Protein AF-A0A539EPD8-F1 (afdb_monomer_lite)

Foldseek 3Di:
DADCEAEDQEAEEACEAEYHNEYEDHPYYDYHNHYDYHNHYD

Secondary structure (DSSP, 8-state):
--TT-EE-S-EE-TT-EE-TT-EE-TT-EEPTT-EE-TT-B-

Radius of gyration: 8.86 Å; chains: 1; bounding box: 19×18×19 Å

Structure (mmCIF, N/CA/C/O backbone):
data_AF-A0A539EPD8-F1
#
_entry.id   AF-A0A539EPD8-F1
#
loop_
_atom_site.group_PDB
_atom_site.id
_atom_site.type_symbol
_atom_site.label_atom_id
_atom_site.label_alt_id
_atom_site.label_comp_id
_atom_site.label_asym_id
_atom_site.label_entity_id
_atom_site.label_seq_id
_atom_site.pdbx_PDB_ins_code
_atom_site.Cartn_x
_atom_site.Cartn_y
_atom_site.Cartn_z
_atom_site.occupancy
_atom_site.B_iso_or_equiv
_atom_site.auth_seq_id
_atom_site.auth_comp_id
_atom_site.auth_asym_id
_atom_site.auth_atom_id
_atom_site.pdbx_PDB_model_num
ATOM 1 N N . ILE A 1 1 ? -3.015 -4.765 -8.414 1.00 85.88 1 ILE A N 1
ATOM 2 C CA . ILE A 1 1 ? -2.896 -4.865 -6.940 1.00 85.88 1 ILE A CA 1
ATOM 3 C C . ILE A 1 1 ? -1.674 -5.723 -6.659 1.00 85.88 1 ILE A C 1
ATOM 5 O O . ILE A 1 1 ? -1.554 -6.752 -7.309 1.00 85.88 1 ILE A O 1
ATOM 9 N N . GLY A 1 2 ? -0.746 -5.273 -5.816 1.00 90.31 2 GLY A N 1
ATOM 10 C CA . GLY A 1 2 ? 0.474 -6.012 -5.495 1.00 90.31 2 GLY A CA 1
ATOM 11 C C . GLY A 1 2 ? 0.211 -7.220 -4.597 1.00 90.31 2 GLY A C 1
ATOM 12 O O . GLY A 1 2 ? -0.792 -7.269 -3.886 1.00 90.31 2 GLY A O 1
ATOM 13 N N . GLU A 1 3 ? 1.120 -8.190 -4.635 1.00 95.38 3 GLU A N 1
ATOM 14 C CA . GLU A 1 3 ? 1.065 -9.398 -3.806 1.00 95.38 3 GLU A CA 1
ATOM 15 C C . GLU A 1 3 ? 0.978 -9.052 -2.313 1.00 95.38 3 GLU A C 1
ATOM 17 O O . GLU A 1 3 ? 1.637 -8.127 -1.843 1.00 95.38 3 GLU A O 1
ATOM 22 N N . GLY A 1 4 ? 0.138 -9.764 -1.558 1.00 91.81 4 GLY A N 1
ATOM 23 C CA . GLY A 1 4 ? 0.010 -9.559 -0.113 1.00 91.81 4 GLY A CA 1
ATOM 24 C C . GLY A 1 4 ? -0.613 -8.219 0.301 1.00 91.81 4 GLY A C 1
ATOM 25 O O . GLY A 1 4 ? -0.591 -7.890 1.487 1.00 91.81 4 GLY A O 1
ATOM 26 N N . ALA A 1 5 ? -1.161 -7.438 -0.636 1.00 91.75 5 ALA A N 1
ATOM 27 C CA . ALA A 1 5 ? -1.902 -6.227 -0.310 1.00 91.75 5 ALA A CA 1
ATOM 28 C C . ALA A 1 5 ? -3.156 -6.566 0.513 1.00 91.75 5 ALA A C 1
ATOM 30 O O . ALA A 1 5 ? -3.981 -7.388 0.111 1.00 91.75 5 ALA A O 1
ATOM 31 N N . GLN A 1 6 ? -3.320 -5.907 1.657 1.00 92.88 6 GLN A N 1
ATOM 32 C CA . GLN A 1 6 ? -4.473 -6.069 2.534 1.00 92.88 6 GLN A CA 1
ATOM 33 C C . GLN A 1 6 ? -5.397 -4.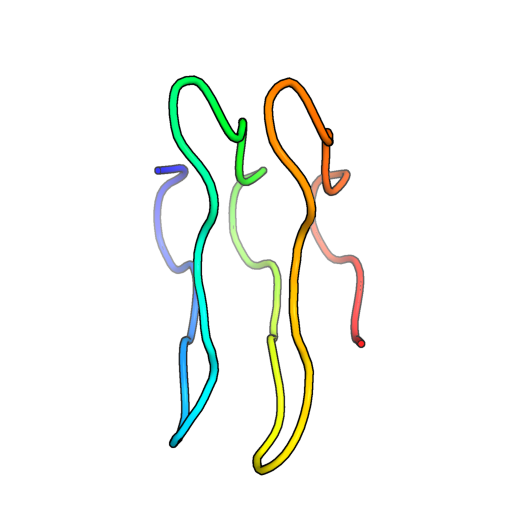864 2.411 1.00 92.88 6 GLN A C 1
ATOM 35 O O . GLN A 1 6 ? -5.007 -3.737 2.707 1.00 92.88 6 GLN A O 1
ATOM 40 N N . LEU A 1 7 ? -6.643 -5.111 2.018 1.00 90.62 7 LEU A N 1
ATOM 41 C CA . LEU A 1 7 ? -7.683 -4.095 1.911 1.00 90.62 7 LEU A CA 1
ATOM 42 C C . LEU A 1 7 ? -8.803 -4.420 2.897 1.00 90.62 7 LEU A C 1
ATOM 44 O O . LEU A 1 7 ? -9.402 -5.492 2.825 1.00 90.62 7 LEU A O 1
ATOM 48 N N . LYS A 1 8 ? -9.100 -3.508 3.823 1.00 94.00 8 LYS A N 1
ATOM 49 C CA . LYS A 1 8 ? -10.175 -3.680 4.807 1.00 94.00 8 LYS A CA 1
ATOM 50 C C . LYS A 1 8 ? -11.123 -2.494 4.729 1.00 94.00 8 LYS A C 1
ATOM 52 O O . LYS A 1 8 ? -10.767 -1.425 5.192 1.00 94.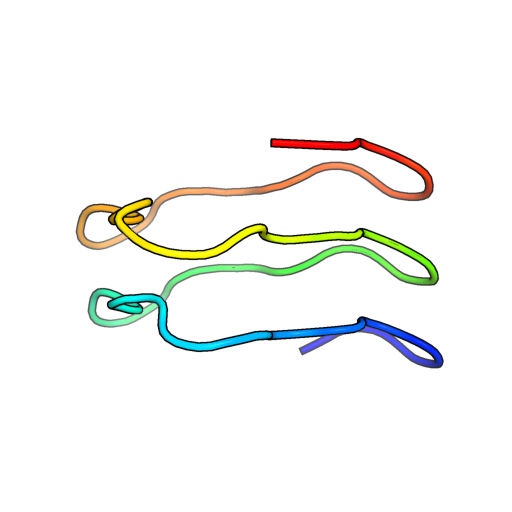00 8 LYS A O 1
ATOM 57 N N . ARG A 1 9 ? -12.345 -2.694 4.212 1.00 91.88 9 ARG A N 1
ATOM 58 C CA . ARG A 1 9 ? -13.419 -1.671 4.171 1.00 91.88 9 ARG A CA 1
ATOM 59 C C . ARG A 1 9 ? -12.953 -0.311 3.621 1.00 91.88 9 ARG A C 1
ATOM 61 O O . ARG A 1 9 ? -13.171 0.726 4.247 1.00 91.88 9 ARG A O 1
ATOM 68 N N . CYS A 1 10 ? -12.304 -0.325 2.462 1.00 92.31 10 CYS A N 1
ATOM 69 C CA . CYS A 1 10 ? -11.787 0.867 1.798 1.00 92.31 10 CYS A CA 1
ATOM 70 C C . CYS A 1 10 ? -12.362 1.027 0.386 1.00 92.31 10 CYS A C 1
ATOM 72 O O . CYS A 1 10 ? -12.933 0.093 -0.179 1.00 92.31 10 CYS A O 1
ATOM 74 N N . ILE A 1 11 ? -12.211 2.225 -0.171 1.00 92.44 11 ILE A N 1
ATOM 75 C CA . ILE A 1 11 ? -12.637 2.577 -1.527 1.00 92.44 11 ILE A CA 1
ATOM 76 C C . ILE A 1 11 ? -11.393 2.678 -2.405 1.00 92.44 11 ILE A C 1
ATOM 78 O O . ILE A 1 11 ? -10.426 3.344 -2.037 1.00 92.44 11 ILE A O 1
ATOM 82 N N . ILE A 1 12 ? -11.416 2.022 -3.565 1.00 90.56 12 ILE A N 1
ATOM 83 C CA . ILE A 1 12 ? -10.310 2.031 -4.524 1.00 90.56 12 ILE A CA 1
ATOM 84 C C . ILE A 1 12 ? -10.788 2.671 -5.820 1.00 90.56 12 ILE A C 1
ATOM 86 O O . ILE A 1 12 ? -11.651 2.127 -6.507 1.00 90.56 12 ILE A O 1
ATOM 90 N N . GLY A 1 13 ? -10.217 3.830 -6.134 1.00 93.31 13 GLY A N 1
ATOM 91 C CA . GLY A 1 13 ? -10.445 4.548 -7.376 1.00 93.31 13 GLY A CA 1
ATOM 92 C C . GLY A 1 13 ? -9.915 3.800 -8.597 1.00 93.31 13 GLY A C 1
ATOM 93 O O . GLY A 1 13 ? -9.101 2.871 -8.521 1.00 93.31 13 GLY A O 1
ATOM 94 N N . ARG A 1 14 ? -10.383 4.218 -9.766 1.00 94.38 14 ARG A N 1
ATOM 95 C CA . ARG A 1 14 ? -10.003 3.660 -11.060 1.00 94.38 14 ARG A CA 1
ATOM 96 C C . ARG A 1 14 ? -8.510 3.863 -11.310 1.00 94.38 14 ARG A C 1
ATOM 98 O O . ARG A 1 14 ? -7.951 4.899 -10.973 1.00 94.38 14 ARG A O 1
ATOM 105 N N . GLN A 1 15 ? -7.854 2.875 -11.923 1.00 93.06 15 GLN A N 1
ATOM 106 C CA . GLN A 1 15 ? -6.407 2.906 -12.208 1.00 93.06 15 GLN A CA 1
ATOM 107 C C . GLN A 1 15 ? -5.510 3.088 -10.964 1.00 93.06 15 GLN A C 1
ATO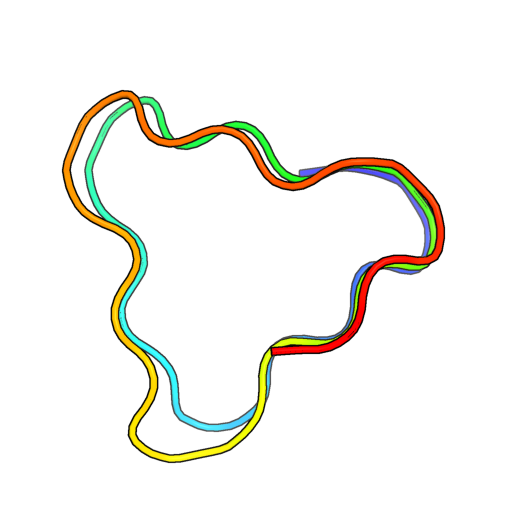M 109 O O . GLN A 1 15 ? -4.332 3.427 -11.096 1.00 93.06 15 GLN A O 1
ATOM 114 N N . ALA A 1 16 ? -6.023 2.833 -9.755 1.00 92.88 16 ALA A N 1
ATOM 115 C CA . ALA A 1 16 ? -5.198 2.852 -8.558 1.00 92.88 16 ALA A CA 1
ATOM 116 C C . ALA A 1 16 ? -4.157 1.718 -8.583 1.00 92.88 16 ALA A C 1
ATOM 118 O O . ALA A 1 16 ? -4.447 0.561 -8.909 1.00 92.88 16 ALA A O 1
ATOM 119 N N . ARG A 1 17 ? -2.921 2.048 -8.213 1.00 93.38 17 ARG A N 1
ATOM 120 C CA . ARG A 1 17 ? -1.784 1.128 -8.154 1.00 93.38 17 ARG A CA 1
ATOM 121 C C . ARG A 1 17 ? -1.466 0.819 -6.700 1.00 93.38 17 ARG A C 1
ATOM 123 O O . ARG A 1 17 ? -1.078 1.700 -5.948 1.00 93.38 17 ARG A O 1
ATOM 130 N N . LEU A 1 18 ? -1.616 -0.438 -6.307 1.00 92.50 18 LEU A N 1
ATOM 131 C CA . LEU A 1 18 ? -1.288 -0.904 -4.958 1.00 92.50 18 LEU A CA 1
ATOM 132 C C . LEU A 1 18 ? 0.024 -1.679 -4.998 1.00 92.50 18 LEU A C 1
ATOM 134 O O . LEU A 1 18 ? 0.121 -2.640 -5.761 1.00 92.50 18 LEU A O 1
ATOM 138 N N . GLY A 1 19 ? 1.013 -1.259 -4.212 1.00 94.12 19 GLY A N 1
ATOM 139 C CA . GLY A 1 19 ? 2.275 -1.970 -4.029 1.00 94.12 19 GLY A CA 1
ATOM 140 C C . GLY A 1 19 ? 2.108 -3.273 -3.246 1.00 94.12 19 GLY A C 1
ATOM 141 O O . GLY A 1 19 ? 1.101 -3.488 -2.576 1.00 94.12 19 GLY A O 1
ATOM 142 N N . ALA A 1 20 ? 3.099 -4.161 -3.338 1.00 95.00 20 ALA A N 1
ATOM 143 C CA . ALA A 1 20 ? 3.097 -5.407 -2.573 1.00 95.00 20 ALA A CA 1
ATOM 144 C C . ALA A 1 20 ? 3.138 -5.133 -1.059 1.00 95.00 20 ALA A C 1
ATOM 146 O O . ALA A 1 20 ? 3.773 -4.172 -0.614 1.00 95.00 20 ALA A O 1
ATOM 147 N N . HIS A 1 21 ? 2.458 -5.973 -0.282 1.00 93.81 21 HIS A N 1
ATOM 148 C CA . HIS A 1 21 ? 2.360 -5.898 1.178 1.00 93.81 21 HIS A CA 1
ATOM 149 C C . HIS A 1 21 ? 1.856 -4.550 1.724 1.00 93.81 21 HIS A C 1
ATOM 151 O O . HIS A 1 21 ? 2.144 -4.203 2.867 1.00 93.81 21 HIS A O 1
ATOM 157 N N . CYS A 1 22 ? 1.119 -3.761 0.932 1.00 93.81 22 CYS A N 1
ATOM 158 C CA . CYS A 1 22 ? 0.490 -2.547 1.446 1.00 93.81 22 CYS A CA 1
ATOM 159 C C . CYS A 1 22 ? -0.754 -2.876 2.284 1.00 93.81 22 CYS A C 1
ATOM 161 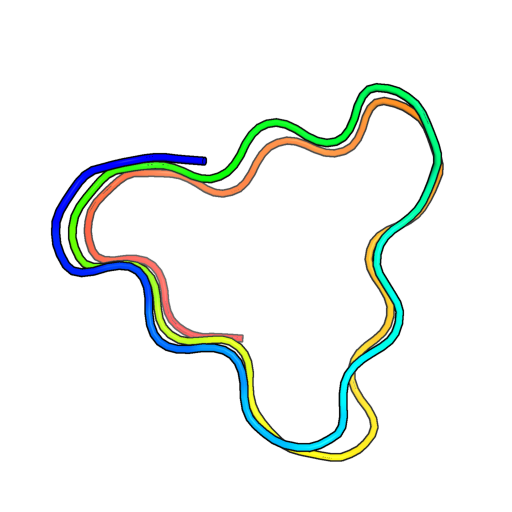O O . CYS A 1 22 ? -1.463 -3.841 1.994 1.00 93.81 22 CYS A O 1
ATOM 163 N N . VAL A 1 23 ? -1.075 -2.044 3.272 1.00 93.12 23 VAL A N 1
ATOM 164 C CA . VAL A 1 23 ? -2.274 -2.188 4.108 1.00 93.12 23 VAL A CA 1
ATOM 165 C C . VAL A 1 23 ? -3.144 -0.948 3.962 1.00 93.12 23 VAL A C 1
ATOM 167 O O . VAL A 1 23 ? -2.677 0.165 4.185 1.00 93.12 23 VAL A O 1
ATOM 170 N N . ILE A 1 24 ? -4.414 -1.139 3.608 1.00 91.56 24 ILE A N 1
ATOM 171 C CA . ILE A 1 24 ? -5.417 -0.075 3.544 1.00 91.56 24 ILE A CA 1
ATOM 172 C C . ILE A 1 24 ? -6.523 -0.380 4.544 1.00 91.56 24 ILE A C 1
ATOM 174 O O . ILE A 1 24 ? -7.256 -1.366 4.407 1.00 91.56 24 ILE A O 1
ATOM 178 N N . GLY A 1 25 ? -6.614 0.471 5.560 1.00 91.81 25 GLY A N 1
ATOM 179 C CA . GLY A 1 25 ? -7.566 0.379 6.653 1.00 91.81 25 GLY A CA 1
ATOM 180 C C . GLY A 1 25 ? -8.983 0.825 6.295 1.00 91.81 25 GLY A C 1
ATOM 181 O O . GLY A 1 25 ? -9.261 1.380 5.229 1.00 91.81 25 GLY A O 1
ATOM 182 N N . ALA A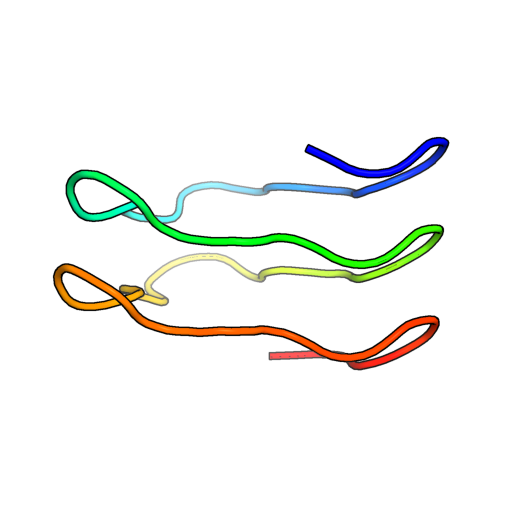 1 26 ? -9.888 0.582 7.245 1.00 92.88 26 ALA A N 1
ATOM 183 C CA . ALA A 1 26 ? -11.300 0.913 7.109 1.00 92.88 26 ALA A CA 1
ATOM 184 C C . ALA A 1 26 ? -11.516 2.425 6.989 1.00 92.88 26 ALA A C 1
ATOM 186 O O . ALA A 1 26 ? -10.887 3.206 7.699 1.00 92.88 26 ALA A O 1
ATOM 187 N N . GLY A 1 27 ? -12.423 2.831 6.098 1.00 90.19 27 GLY A N 1
ATOM 188 C CA . GLY A 1 27 ? -12.768 4.238 5.883 1.00 90.19 27 GLY A CA 1
ATOM 189 C C . GLY A 1 27 ? -11.748 5.022 5.054 1.00 90.19 27 GLY A C 1
ATOM 190 O O . GLY A 1 27 ? -11.890 6.232 4.901 1.00 90.19 27 GLY A O 1
ATOM 191 N N . ARG A 1 28 ? -10.725 4.361 4.499 1.00 91.44 28 ARG A N 1
ATOM 192 C CA . ARG A 1 28 ? -9.787 4.988 3.563 1.00 91.44 28 ARG A CA 1
ATOM 193 C C . ARG A 1 28 ? -10.312 4.936 2.136 1.00 91.44 28 ARG A C 1
ATOM 195 O O . ARG A 1 28 ? -10.933 3.956 1.728 1.00 91.44 28 ARG A O 1
ATOM 202 N N . ALA A 1 29 ? -10.007 5.976 1.371 1.00 90.75 29 ALA A N 1
ATOM 203 C CA . ALA A 1 29 ? -10.307 6.053 -0.048 1.00 90.75 29 ALA A CA 1
ATOM 204 C C . ALA A 1 29 ? -9.031 6.394 -0.821 1.00 90.75 29 ALA A C 1
ATOM 206 O O . ALA A 1 29 ? -8.342 7.360 -0.496 1.00 90.75 29 ALA A O 1
ATOM 207 N N . LEU A 1 30 ? -8.722 5.600 -1.842 1.00 90.62 30 LEU A N 1
ATOM 208 C CA . LEU A 1 30 ? -7.751 5.951 -2.869 1.00 90.62 30 LEU A CA 1
ATOM 209 C C . LEU A 1 30 ? -8.487 6.592 -4.033 1.00 90.62 30 LEU A C 1
ATOM 211 O O . LEU A 1 30 ? -9.409 5.989 -4.576 1.00 90.62 30 LEU A O 1
ATOM 215 N N . GLY A 1 31 ? -8.063 7.791 -4.423 1.00 92.38 31 GLY A N 1
ATOM 216 C CA . GLY A 1 31 ? -8.583 8.457 -5.614 1.00 92.38 31 GLY A CA 1
ATOM 217 C C . GLY A 1 31 ? -8.100 7.796 -6.905 1.00 92.38 31 GLY A C 1
ATOM 218 O O . GLY A 1 31 ? -7.149 7.006 -6.903 1.00 92.38 31 GLY A O 1
ATOM 219 N N . ASP A 1 32 ? -8.732 8.152 -8.018 1.00 94.25 32 ASP A N 1
ATOM 220 C CA . ASP A 1 32 ? -8.360 7.659 -9.344 1.00 94.25 32 ASP A CA 1
ATOM 221 C C . ASP A 1 32 ? -6.882 7.962 -9.659 1.00 94.25 32 ASP A C 1
ATOM 223 O O . ASP A 1 32 ? -6.375 9.046 -9.379 1.00 94.25 32 ASP A O 1
ATOM 227 N N . GLY A 1 33 ? -6.159 6.975 -10.193 1.00 92.44 33 GLY A N 1
ATOM 228 C CA . GLY A 1 33 ? -4.731 7.084 -10.523 1.00 92.44 33 GLY A CA 1
ATOM 229 C C . GLY A 1 33 ? -3.767 7.088 -9.327 1.00 92.44 33 GLY A C 1
ATOM 230 O O . GLY A 1 33 ? -2.549 7.128 -9.533 1.00 92.44 33 GLY A O 1
ATOM 231 N N . SER A 1 34 ? -4.273 7.002 -8.089 1.00 93.62 34 SER A N 1
ATOM 232 C CA . SER A 1 34 ? -3.441 6.985 -6.878 1.00 93.62 34 SER A CA 1
ATOM 233 C C . SER A 1 34 ? -2.489 5.791 -6.853 1.00 93.62 34 SER A C 1
ATOM 235 O O . SER A 1 34 ? -2.823 4.699 -7.315 1.00 93.62 34 SER A O 1
ATOM 237 N N . ALA A 1 35 ? -1.308 5.972 -6.265 1.00 92.25 35 ALA A N 1
ATOM 238 C CA . ALA A 1 35 ? -0.325 4.910 -6.095 1.00 92.25 35 ALA A CA 1
ATOM 239 C C . ALA A 1 35 ? 0.052 4.749 -4.618 1.00 92.25 35 ALA A C 1
ATOM 241 O O . ALA A 1 35 ? 0.429 5.714 -3.960 1.00 92.25 35 ALA A O 1
ATOM 242 N N . VAL A 1 36 ? -0.023 3.520 -4.113 1.00 91.50 36 VAL A N 1
ATOM 243 C CA . VAL A 1 36 ? 0.453 3.131 -2.782 1.00 91.50 36 VAL A CA 1
ATOM 244 C C . VAL A 1 36 ? 1.754 2.365 -2.947 1.00 91.50 36 VAL A C 1
ATOM 246 O O . VAL A 1 36 ? 1.820 1.409 -3.721 1.00 91.50 36 VAL A O 1
ATOM 249 N N . ALA A 1 37 ? 2.794 2.786 -2.232 1.00 91.69 37 ALA A N 1
ATOM 250 C CA . ALA A 1 37 ? 4.085 2.121 -2.283 1.00 91.69 37 ALA A CA 1
ATOM 251 C C . ALA A 1 37 ? 4.052 0.752 -1.581 1.00 91.69 37 ALA A C 1
ATOM 253 O O . ALA A 1 37 ? 3.150 0.425 -0.805 1.00 91.69 37 ALA A O 1
ATOM 254 N N . ARG A 1 38 ? 5.058 -0.074 -1.885 1.00 93.88 38 ARG A N 1
ATOM 255 C CA . ARG A 1 38 ? 5.264 -1.361 -1.210 1.00 93.88 38 ARG A CA 1
ATOM 256 C C . ARG A 1 38 ? 5.439 -1.145 0.298 1.00 93.88 38 ARG A C 1
ATOM 258 O O . ARG A 1 38 ? 6.106 -0.190 0.687 1.00 93.88 38 ARG A O 1
ATOM 265 N N . PHE A 1 39 ? 4.852 -2.016 1.117 1.00 90.50 39 PHE A N 1
ATOM 266 C CA . PHE A 1 39 ? 4.888 -1.937 2.588 1.00 90.50 39 PHE A CA 1
ATOM 267 C C . PHE A 1 39 ? 4.324 -0.636 3.201 1.00 90.50 39 PHE A C 1
ATOM 269 O O . PHE A 1 39 ? 4.559 -0.359 4.374 1.00 90.50 39 PHE A O 1
ATOM 276 N N . SER A 1 40 ? 3.572 0.175 2.445 1.00 88.62 40 SER A N 1
ATOM 277 C CA . SER A 1 40 ? 2.883 1.347 3.002 1.00 88.62 40 SER A CA 1
ATOM 278 C C . SER A 1 40 ? 1.595 0.965 3.730 1.00 88.62 40 SER A C 1
ATOM 280 O O . SER A 1 40 ? 0.877 0.057 3.308 1.00 88.62 40 SER A O 1
ATOM 282 N N . GLN A 1 41 ? 1.274 1.717 4.783 1.00 87.12 41 GLN A N 1
ATOM 283 C CA . GLN A 1 41 ? 0.055 1.568 5.574 1.00 87.12 41 GLN A CA 1
ATOM 284 C C . GLN A 1 41 ? -0.750 2.874 5.560 1.00 87.12 41 GLN A C 1
ATOM 286 O O . GLN A 1 41 ? -0.203 3.940 5.841 1.00 87.12 41 GLN A O 1
ATOM 291 N N . LEU A 1 42 ? -2.039 2.773 5.225 1.00 84.25 42 LEU A N 1
ATOM 292 C CA . LEU A 1 42 ? -3.007 3.873 5.130 1.00 84.25 42 LEU A CA 1
ATOM 293 C C . LEU A 1 42 ? -4.194 3.634 6.062 1.00 84.25 42 LEU A C 1
ATOM 295 O O . LEU A 1 42 ? -4.798 2.5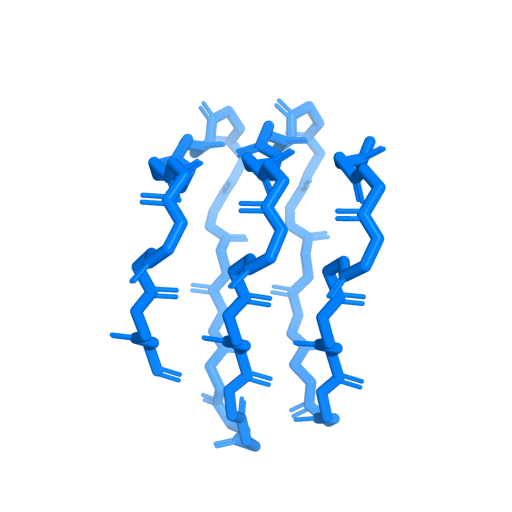40 5.988 1.00 84.25 42 LEU A O 1
#

Sequence (42 aa):
IGEGAQLKRCIIGRQARLGAHCVIGAGRALGDGSAVARFSQL

pLDDT: mean 91.93, std 2.24, range [84.25, 95.38]